Protein AF-A0AAU9TLC9-F1 (afdb_monomer_lite)

Sequence (83 aa):
MPTEYNKKTDRGMASRDIYELAAEEVTRRQKSLRNAASSYNLNHISLYRYIKNKKAYESDKTVTPPSVGYQKRLSFHLQRRKN

Organism: Euphydryas editha (NCBI:txid104508)

Radius of gyration: 17.75 Å; chains: 1; bounding box: 40×49×43 Å

Foldseek 3Di:
DDPPDDDPDPAFADDPVLLVQLLCCCPVVVDDLVVSCVVSVYDSVLSVVQNVQCVVCVVPVVRDHRDGHDDPPPPPPPPPDDD

pLDDT: mean 80.1, std 15.47, range [50.16, 95.94]

Structure (mmCIF, N/CA/C/O backbone):
data_AF-A0AAU9TLC9-F1
#
_entry.id   AF-A0AAU9TLC9-F1
#
loop_
_atom_site.group_PDB
_atom_site.id
_atom_site.type_symbol
_atom_site.label_atom_id
_atom_site.label_alt_id
_atom_site.label_comp_id
_atom_site.label_asym_id
_atom_site.label_entity_id
_atom_site.label_seq_id
_atom_site.pdbx_PDB_ins_code
_atom_site.Cartn_x
_atom_site.Cartn_y
_atom_site.Cartn_z
_atom_site.occupancy
_atom_site.B_iso_or_equiv
_atom_site.auth_seq_id
_atom_site.auth_comp_id
_atom_site.auth_asym_id
_atom_site.auth_atom_id
_atom_site.pdbx_PDB_model_num
ATOM 1 N N . MET A 1 1 ? 30.146 7.632 -23.555 1.00 60.66 1 MET A N 1
ATOM 2 C CA . MET A 1 1 ? 29.133 6.610 -23.893 1.00 60.66 1 MET A CA 1
ATOM 3 C C . MET A 1 1 ? 27.970 6.758 -22.929 1.00 60.66 1 MET A C 1
ATOM 5 O O . MET A 1 1 ? 28.246 6.791 -21.733 1.00 60.66 1 MET A O 1
ATOM 9 N N . PRO A 1 2 ? 26.717 6.911 -23.387 1.00 69.62 2 PRO A N 1
ATOM 10 C CA . PRO A 1 2 ? 25.572 6.893 -22.487 1.00 69.62 2 PRO A CA 1
ATOM 11 C C . PRO A 1 2 ? 25.437 5.475 -21.929 1.00 69.62 2 PRO A C 1
ATOM 13 O O . PRO A 1 2 ? 25.371 4.513 -22.690 1.00 69.62 2 PRO A O 1
ATOM 16 N N . THR A 1 3 ? 25.444 5.324 -20.611 1.00 66.69 3 THR A N 1
ATOM 17 C CA . THR A 1 3 ? 25.112 4.054 -19.966 1.00 66.69 3 THR A CA 1
ATOM 18 C C . THR A 1 3 ? 23.599 3.876 -20.022 1.00 66.69 3 THR A C 1
ATOM 20 O O . THR A 1 3 ? 22.862 4.577 -19.330 1.00 66.69 3 THR A O 1
ATOM 23 N N . GLU A 1 4 ? 23.118 2.945 -20.845 1.00 70.94 4 GLU A N 1
ATOM 24 C CA . GLU A 1 4 ? 21.720 2.514 -20.798 1.00 70.94 4 GLU A CA 1
ATOM 25 C C . GLU A 1 4 ? 21.462 1.817 -19.457 1.00 70.94 4 GLU A C 1
ATOM 27 O O . GLU A 1 4 ? 21.848 0.670 -19.222 1.0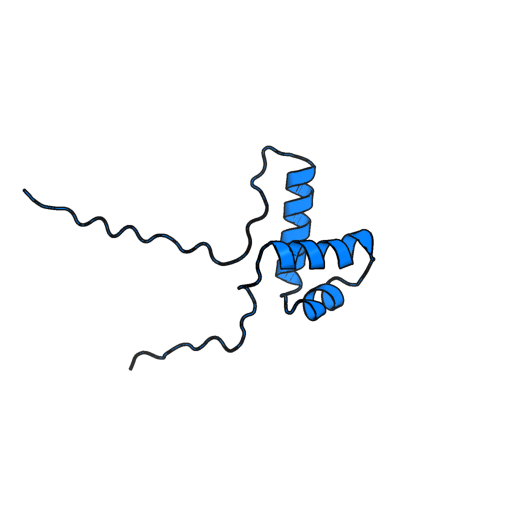0 70.94 4 GLU A O 1
ATOM 32 N N . TYR A 1 5 ? 20.842 2.541 -18.526 1.00 74.69 5 TYR A N 1
ATOM 33 C CA . TYR A 1 5 ? 20.408 1.964 -17.263 1.00 74.69 5 TYR A CA 1
ATOM 34 C C . TYR A 1 5 ? 19.155 1.115 -17.493 1.00 74.69 5 TYR A C 1
ATOM 36 O O . TYR A 1 5 ? 18.028 1.612 -17.466 1.00 74.69 5 TYR A O 1
ATOM 44 N N . ASN A 1 6 ? 19.353 -0.188 -17.679 1.00 66.94 6 ASN A N 1
ATOM 45 C CA . ASN A 1 6 ? 18.265 -1.158 -17.697 1.00 66.94 6 ASN A CA 1
ATOM 46 C C . ASN A 1 6 ? 17.883 -1.537 -16.262 1.00 66.94 6 ASN A C 1
ATOM 48 O O . ASN A 1 6 ? 18.657 -2.158 -15.525 1.00 66.94 6 ASN A O 1
ATOM 52 N N . LYS A 1 7 ? 16.671 -1.155 -15.840 1.00 62.50 7 LYS A N 1
ATOM 53 C CA . LYS A 1 7 ? 16.124 -1.564 -14.541 1.00 62.50 7 LYS A CA 1
ATOM 54 C C . LYS A 1 7 ? 16.043 -3.089 -14.489 1.00 62.50 7 LYS A C 1
ATOM 56 O O . LYS A 1 7 ? 15.328 -3.706 -15.265 1.00 62.50 7 LYS A O 1
ATOM 61 N N . LYS A 1 8 ? 16.728 -3.690 -13.514 1.00 65.44 8 LYS A N 1
ATOM 62 C CA . LYS A 1 8 ? 16.753 -5.151 -13.312 1.00 65.44 8 LYS A CA 1
ATOM 63 C C . LYS A 1 8 ? 15.423 -5.729 -12.815 1.00 65.44 8 LYS A C 1
ATOM 65 O O . LYS A 1 8 ? 15.270 -6.943 -12.763 1.00 65.44 8 LYS A O 1
ATOM 70 N N . THR A 1 9 ? 14.489 -4.883 -12.378 1.00 61.12 9 THR A N 1
ATOM 71 C CA . THR A 1 9 ? 13.219 -5.317 -11.789 1.00 61.12 9 THR A CA 1
ATOM 72 C C . THR A 1 9 ? 12.105 -4.331 -12.108 1.00 61.12 9 THR A C 1
ATOM 74 O O . THR A 1 9 ? 12.297 -3.130 -11.918 1.00 61.12 9 THR A O 1
ATOM 77 N N . ASP A 1 10 ? 10.915 -4.840 -12.416 1.00 64.31 10 ASP A N 1
ATOM 78 C CA . ASP A 1 10 ? 9.686 -4.047 -12.595 1.00 64.31 10 ASP A CA 1
ATOM 79 C C . ASP A 1 10 ? 9.084 -3.515 -11.273 1.00 64.31 10 ASP A C 1
ATOM 81 O O . ASP A 1 10 ? 7.965 -2.996 -11.199 1.00 64.31 10 ASP A O 1
ATOM 85 N N . ARG A 1 11 ? 9.840 -3.644 -10.175 1.00 61.62 11 ARG A N 1
ATOM 86 C CA . ARG A 1 11 ? 9.437 -3.230 -8.830 1.00 61.62 11 ARG A CA 1
ATOM 87 C C . ARG A 1 11 ? 9.175 -1.725 -8.819 1.00 61.62 11 ARG A C 1
ATOM 89 O O . ARG A 1 11 ? 10.090 -0.919 -8.972 1.00 61.62 11 ARG A O 1
ATOM 96 N N . GLY A 1 12 ? 7.912 -1.359 -8.608 1.00 59.78 12 GLY A N 1
ATOM 97 C CA . GLY A 1 12 ? 7.452 0.033 -8.575 1.00 59.78 12 GLY A CA 1
ATOM 98 C C . GLY A 1 12 ? 6.554 0.452 -9.742 1.00 59.78 12 GLY A C 1
ATOM 99 O O . GLY A 1 12 ? 6.074 1.582 -9.721 1.00 59.78 12 GLY A O 1
ATOM 100 N N . MET A 1 13 ? 6.288 -0.432 -10.710 1.00 68.75 13 MET A N 1
ATOM 101 C CA . MET A 1 13 ? 5.295 -0.206 -11.775 1.00 68.75 13 MET A CA 1
ATOM 102 C C . MET A 1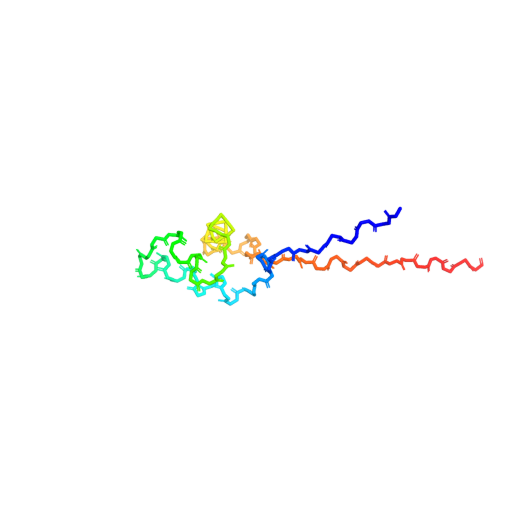 13 ? 3.933 -0.863 -11.518 1.00 68.75 13 MET A C 1
ATOM 104 O O . MET A 1 13 ? 3.043 -0.792 -12.360 1.00 68.75 13 MET A O 1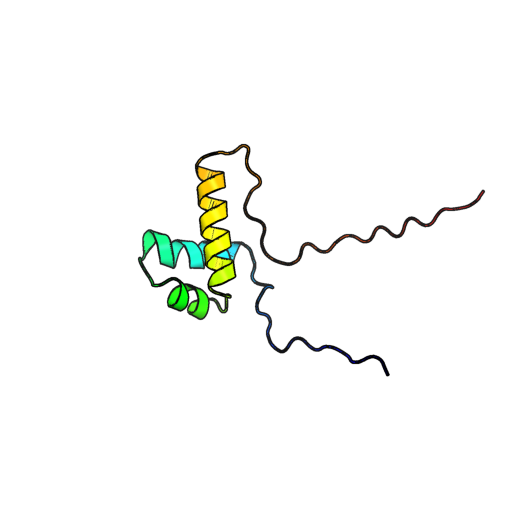
ATOM 108 N N . ALA A 1 14 ? 3.754 -1.493 -10.357 1.00 79.62 14 ALA A N 1
ATOM 109 C CA . ALA A 1 14 ? 2.494 -2.129 -10.006 1.00 79.62 14 ALA A CA 1
ATOM 110 C C . ALA A 1 14 ? 1.336 -1.118 -9.989 1.00 79.62 14 ALA A C 1
ATOM 112 O O . ALA A 1 14 ? 1.475 -0.009 -9.459 1.00 79.62 14 ALA A O 1
ATOM 113 N N . SER A 1 15 ? 0.201 -1.527 -10.559 1.00 85.81 15 SER A N 1
ATOM 114 C CA . SER A 1 15 ? -1.020 -0.726 -10.585 1.00 85.81 15 SER A CA 1
ATOM 115 C C . SER A 1 15 ? -1.585 -0.527 -9.179 1.00 85.81 15 SER A C 1
ATOM 117 O O . SER A 1 15 ? -1.235 -1.231 -8.226 1.00 85.81 15 SER A O 1
ATOM 119 N N . ARG A 1 16 ? -2.500 0.436 -9.052 1.00 88.44 16 ARG A N 1
ATOM 120 C CA . ARG A 1 16 ? -3.239 0.673 -7.808 1.00 88.44 16 ARG A CA 1
ATOM 121 C C . ARG A 1 16 ? -3.961 -0.581 -7.326 1.00 88.44 16 ARG A C 1
ATOM 123 O O . ARG A 1 16 ? -3.902 -0.870 -6.136 1.00 88.44 16 ARG A O 1
ATOM 130 N N . ASP A 1 17 ? -4.545 -1.343 -8.239 1.00 89.12 17 ASP A N 1
ATOM 131 C CA . ASP A 1 17 ? -5.309 -2.549 -7.911 1.00 89.12 17 ASP A CA 1
ATOM 132 C C . ASP A 1 17 ? -4.432 -3.599 -7.217 1.00 89.12 17 ASP A C 1
ATOM 134 O O . ASP A 1 17 ? -4.841 -4.216 -6.237 1.00 89.12 17 ASP A O 1
ATOM 138 N N . ILE A 1 18 ? -3.173 -3.741 -7.648 1.00 91.31 18 ILE A N 1
ATOM 139 C CA . ILE A 1 18 ? -2.205 -4.639 -7.005 1.00 91.31 18 ILE A CA 1
ATOM 140 C C . ILE A 1 18 ? -1.888 -4.181 -5.573 1.00 91.31 18 ILE A C 1
ATOM 142 O O . ILE A 1 18 ? -1.784 -5.006 -4.663 1.00 91.31 18 ILE A O 1
ATOM 146 N N . TYR A 1 19 ? -1.760 -2.869 -5.348 1.00 92.62 19 TYR A N 1
ATOM 147 C CA . TYR A 1 19 ? -1.591 -2.321 -4.000 1.00 92.62 19 TYR A CA 1
ATOM 148 C C . TYR A 1 19 ? -2.833 -2.525 -3.128 1.00 92.62 19 TYR A C 1
ATOM 150 O O . TYR A 1 19 ? -2.684 -2.797 -1.937 1.00 92.62 19 TYR A O 1
ATOM 158 N N . GLU A 1 20 ? -4.037 -2.422 -3.694 1.00 93.31 20 GLU A N 1
ATOM 159 C CA . GLU A 1 20 ? -5.284 -2.669 -2.967 1.00 93.31 20 GLU A CA 1
ATOM 160 C C . GLU A 1 20 ? -5.398 -4.131 -2.535 1.00 93.31 20 GLU A C 1
ATOM 162 O O . GLU A 1 20 ? -5.581 -4.387 -1.344 1.00 93.31 20 GLU A O 1
ATOM 167 N N . LEU A 1 21 ? -5.175 -5.079 -3.448 1.00 94.50 21 LEU A N 1
ATOM 168 C CA . LEU A 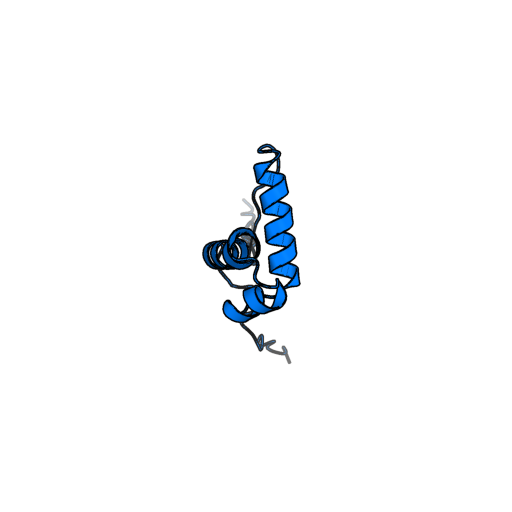1 21 ? -5.183 -6.512 -3.137 1.00 94.50 21 LEU A CA 1
ATOM 169 C C . LEU A 1 21 ? -4.150 -6.862 -2.055 1.00 94.50 21 LEU A C 1
ATOM 171 O O . LEU A 1 21 ? -4.472 -7.511 -1.059 1.00 94.50 21 LEU A O 1
ATOM 175 N N . ALA A 1 22 ? -2.916 -6.368 -2.194 1.00 94.25 22 ALA A N 1
ATOM 176 C CA . ALA A 1 22 ? -1.870 -6.598 -1.202 1.00 94.25 22 ALA A CA 1
ATOM 177 C C . ALA A 1 22 ? -2.196 -5.953 0.161 1.00 94.25 22 ALA A C 1
ATOM 179 O O . ALA A 1 22 ? -1.858 -6.508 1.207 1.00 94.25 22 ALA A O 1
ATOM 180 N N . ALA A 1 23 ? -2.858 -4.793 0.177 1.00 94.56 23 ALA A N 1
ATOM 181 C CA . ALA A 1 23 ? -3.288 -4.135 1.408 1.00 94.56 23 ALA A CA 1
ATOM 182 C C . ALA A 1 23 ? -4.412 -4.905 2.116 1.00 94.56 23 ALA A C 1
ATOM 184 O O . ALA A 1 23 ? -4.424 -4.971 3.349 1.00 94.56 23 ALA A O 1
ATOM 185 N N . GLU A 1 24 ? -5.337 -5.513 1.373 1.00 95.06 24 GLU A N 1
ATOM 186 C CA . GLU A 1 24 ? -6.382 -6.369 1.945 1.00 95.06 24 GLU A CA 1
ATOM 187 C C . GLU A 1 24 ? -5.804 -7.637 2.582 1.00 95.06 24 GLU A C 1
ATOM 189 O O . GLU A 1 24 ? -6.238 -8.042 3.660 1.00 95.06 24 GLU A O 1
ATOM 194 N N . GLU A 1 25 ? -4.775 -8.229 1.977 1.00 95.62 25 GLU A N 1
ATOM 195 C CA . GLU A 1 25 ? -4.070 -9.387 2.538 1.00 95.62 25 GLU A CA 1
ATOM 196 C C . GLU A 1 25 ? -3.432 -9.081 3.903 1.00 95.62 25 GLU A C 1
ATOM 198 O O . GLU A 1 25 ? -3.456 -9.911 4.813 1.00 95.62 25 GLU A O 1
ATOM 203 N N . VAL A 1 26 ? -2.912 -7.865 4.081 1.00 95.12 26 VAL A N 1
ATOM 204 C CA . VAL A 1 26 ? -2.346 -7.425 5.365 1.00 95.12 26 VAL A CA 1
ATOM 205 C C . VAL A 1 26 ? -3.443 -7.065 6.366 1.00 95.12 26 VAL A C 1
ATOM 207 O O . VAL A 1 26 ? -3.366 -7.444 7.528 1.00 95.12 26 VAL A O 1
ATOM 210 N N . THR A 1 27 ? -4.466 -6.322 5.940 1.00 91.88 27 THR A N 1
ATOM 211 C CA . THR A 1 27 ? -5.459 -5.743 6.864 1.00 91.88 27 THR A CA 1
ATOM 212 C C . THR A 1 27 ? -6.593 -6.697 7.228 1.00 91.88 27 THR A C 1
ATOM 214 O O . THR A 1 27 ? -7.006 -6.718 8.384 1.00 91.88 27 THR A O 1
ATOM 217 N N . ARG A 1 28 ? -7.095 -7.493 6.275 1.00 92.31 28 ARG A N 1
ATOM 218 C CA . ARG A 1 28 ? -8.205 -8.438 6.491 1.00 92.31 28 ARG A CA 1
ATOM 219 C C . ARG A 1 28 ? -7.716 -9.849 6.776 1.00 92.31 28 ARG A C 1
ATOM 221 O O . ARG A 1 28 ? -8.250 -10.511 7.656 1.00 92.31 28 ARG A O 1
ATOM 228 N N . ARG A 1 29 ? -6.702 -10.312 6.038 1.00 89.94 29 ARG A N 1
ATOM 229 C CA . ARG A 1 29 ? -6.183 -11.690 6.143 1.00 89.94 29 ARG A CA 1
ATOM 230 C C . ARG A 1 29 ? -5.008 -11.823 7.119 1.00 89.94 29 ARG A C 1
ATOM 232 O O . ARG A 1 29 ? -4.472 -12.916 7.260 1.00 89.94 29 ARG A O 1
ATOM 239 N N . GLN A 1 30 ? -4.622 -10.728 7.786 1.00 90.25 30 GLN A N 1
ATOM 240 C CA . GLN A 1 30 ? -3.575 -10.671 8.819 1.00 90.25 30 GLN A CA 1
ATOM 241 C C . GLN A 1 30 ? -2.232 -11.280 8.378 1.00 90.25 30 GLN A C 1
ATOM 243 O O . GLN A 1 30 ? -1.441 -11.750 9.197 1.00 90.25 30 GLN A O 1
ATOM 248 N N . LYS A 1 31 ? -1.940 -11.277 7.070 1.00 93.38 31 LYS A N 1
ATOM 249 C CA . LYS A 1 31 ? -0.634 -11.716 6.576 1.00 93.38 31 LYS A CA 1
ATOM 250 C C . LYS A 1 31 ? 0.433 -10.701 6.958 1.00 93.38 31 LYS A C 1
ATOM 252 O O . LYS A 1 31 ? 0.193 -9.494 7.005 1.00 93.38 31 LYS A O 1
ATOM 257 N N . SER A 1 32 ? 1.659 -11.185 7.153 1.00 95.94 32 SER A N 1
ATOM 258 C CA . SER A 1 32 ? 2.789 -10.286 7.366 1.00 95.94 32 SER A CA 1
ATOM 259 C C . SER A 1 32 ? 2.978 -9.374 6.149 1.00 95.94 32 SER A C 1
ATOM 261 O O . SER A 1 32 ? 2.870 -9.802 4.996 1.00 95.94 32 SER A O 1
ATOM 263 N N . LEU A 1 33 ? 3.303 -8.107 6.407 1.00 94.81 33 LEU A N 1
ATOM 264 C CA . LEU A 1 33 ? 3.517 -7.093 5.372 1.00 94.81 33 LEU A CA 1
ATOM 265 C C . LEU A 1 33 ? 4.544 -7.546 4.319 1.00 94.81 33 LEU A C 1
ATOM 267 O O . LEU A 1 33 ? 4.370 -7.300 3.127 1.00 94.81 33 LEU A O 1
ATOM 271 N N . ARG A 1 34 ? 5.607 -8.235 4.754 1.00 94.62 34 ARG A N 1
ATOM 272 C CA . ARG A 1 34 ? 6.650 -8.768 3.866 1.00 94.62 34 ARG A CA 1
ATOM 273 C C . ARG A 1 34 ? 6.127 -9.898 2.979 1.00 94.62 34 ARG A C 1
ATOM 275 O O . ARG A 1 34 ? 6.405 -9.879 1.784 1.00 94.62 34 ARG A O 1
ATOM 282 N N . ASN A 1 35 ? 5.343 -10.826 3.529 1.00 95.00 35 ASN A N 1
ATOM 283 C CA . ASN A 1 35 ? 4.795 -11.947 2.760 1.00 95.00 35 ASN A CA 1
ATOM 284 C C . ASN A 1 35 ? 3.745 -11.471 1.755 1.00 95.00 35 ASN A C 1
ATOM 286 O O . ASN A 1 35 ? 3.770 -11.889 0.596 1.00 95.00 35 ASN A O 1
ATOM 290 N N . ALA A 1 36 ? 2.868 -10.555 2.172 1.00 95.06 36 ALA A N 1
ATOM 291 C CA . ALA A 1 36 ? 1.915 -9.920 1.273 1.00 95.06 36 ALA A CA 1
ATOM 292 C C . ALA A 1 36 ? 2.655 -9.189 0.146 1.00 95.06 36 ALA A C 1
ATOM 294 O O . ALA A 1 36 ? 2.449 -9.507 -1.017 1.00 95.06 36 ALA A O 1
ATOM 295 N N . ALA A 1 37 ? 3.607 -8.305 0.461 1.00 92.25 37 ALA A N 1
ATOM 296 C CA . ALA A 1 37 ? 4.366 -7.589 -0.563 1.00 92.25 37 ALA A CA 1
ATOM 297 C C . ALA A 1 37 ? 5.090 -8.533 -1.538 1.00 92.25 37 ALA A C 1
ATOM 299 O O . ALA A 1 37 ? 5.028 -8.323 -2.747 1.00 92.25 37 ALA A O 1
ATOM 300 N N . SER A 1 38 ? 5.716 -9.602 -1.037 1.00 91.44 38 SER A N 1
ATOM 301 C CA . SER A 1 38 ? 6.406 -10.581 -1.882 1.00 91.44 38 SER A CA 1
ATOM 302 C C . SER A 1 38 ? 5.460 -11.312 -2.837 1.00 91.44 38 SER A C 1
ATOM 304 O O . SER A 1 38 ? 5.835 -11.546 -3.983 1.00 91.44 38 SER A O 1
ATOM 306 N N . SER A 1 39 ? 4.236 -11.628 -2.401 1.00 92.12 39 SER A N 1
ATOM 307 C CA . SER A 1 39 ? 3.234 -12.340 -3.216 1.00 92.12 39 SER A CA 1
ATOM 308 C C . SER A 1 39 ? 2.795 -11.542 -4.449 1.00 92.12 39 SER A C 1
ATOM 310 O O . SER A 1 39 ? 2.429 -12.123 -5.463 1.00 92.12 39 SER A O 1
ATOM 312 N N . TYR A 1 40 ? 2.878 -10.211 -4.375 1.00 90.00 40 TYR A N 1
ATOM 313 C CA . TYR A 1 40 ? 2.502 -9.291 -5.453 1.00 90.00 40 TYR A CA 1
ATOM 314 C C . TYR A 1 40 ? 3.711 -8.585 -6.090 1.00 90.00 40 TYR A C 1
ATOM 316 O O . TYR A 1 40 ? 3.553 -7.583 -6.783 1.00 90.00 40 TYR A O 1
ATOM 324 N N . ASN A 1 41 ? 4.933 -9.074 -5.836 1.00 87.69 41 ASN A N 1
ATOM 325 C CA . ASN A 1 41 ? 6.192 -8.473 -6.299 1.00 87.69 41 ASN A CA 1
ATOM 326 C C . ASN A 1 41 ? 6.327 -6.966 -5.965 1.00 87.69 41 ASN A C 1
ATOM 328 O O . ASN A 1 41 ? 6.889 -6.170 -6.724 1.00 87.69 41 ASN A O 1
ATOM 332 N N . LEU A 1 42 ? 5.813 -6.562 -4.802 1.00 88.12 42 LEU A N 1
ATOM 333 C CA . LEU A 1 42 ? 5.892 -5.202 -4.280 1.00 88.12 42 LEU A CA 1
ATOM 334 C C . LEU A 1 42 ? 7.078 -5.030 -3.329 1.00 88.12 42 LEU A C 1
ATOM 336 O O . LEU A 1 42 ? 7.531 -5.955 -2.654 1.00 88.12 42 LEU A O 1
ATOM 340 N N . ASN A 1 43 ? 7.536 -3.785 -3.197 1.00 88.94 43 ASN A N 1
ATOM 341 C CA . ASN A 1 43 ? 8.390 -3.407 -2.079 1.00 88.94 43 ASN A CA 1
ATOM 342 C C . ASN A 1 43 ? 7.524 -3.241 -0.820 1.00 88.94 43 ASN A C 1
ATOM 344 O O . ASN A 1 43 ? 6.572 -2.458 -0.812 1.00 88.94 43 ASN A O 1
ATOM 348 N N . HIS A 1 44 ? 7.878 -3.947 0.255 1.00 91.12 44 HIS A N 1
ATOM 349 C CA . HIS A 1 44 ? 7.147 -3.906 1.522 1.00 91.12 44 HIS A CA 1
ATOM 350 C C . HIS A 1 44 ? 7.055 -2.492 2.122 1.00 91.12 44 HIS A C 1
ATOM 352 O O . HIS A 1 44 ? 6.016 -2.132 2.665 1.00 91.12 44 HIS A O 1
ATOM 358 N N . ILE A 1 45 ? 8.077 -1.646 1.956 1.00 91.56 45 ILE A N 1
ATOM 359 C CA . ILE A 1 45 ? 8.039 -0.241 2.387 1.00 91.56 45 ILE A CA 1
ATOM 360 C C . ILE A 1 45 ? 7.005 0.550 1.581 1.00 91.56 45 ILE A C 1
ATOM 362 O O . ILE A 1 45 ? 6.238 1.322 2.156 1.00 91.56 45 ILE A O 1
ATOM 366 N N . SER A 1 46 ? 6.940 0.346 0.264 1.00 90.69 46 SER A N 1
ATOM 367 C CA . SER A 1 46 ? 5.932 0.999 -0.577 1.00 90.69 46 SER A CA 1
ATOM 368 C C . SER A 1 46 ? 4.520 0.564 -0.191 1.00 90.69 46 SER A C 1
ATOM 370 O O . SER A 1 46 ? 3.638 1.412 -0.069 1.00 90.69 46 SER A O 1
ATOM 372 N N . LEU A 1 47 ? 4.317 -0.733 0.069 1.00 92.38 47 LEU A N 1
ATOM 373 C CA . LEU A 1 47 ? 3.036 -1.262 0.541 1.00 92.38 47 LEU A CA 1
ATOM 374 C C . LEU A 1 47 ? 2.640 -0.654 1.895 1.00 92.38 47 LEU A C 1
ATOM 376 O O . LEU A 1 47 ? 1.505 -0.220 2.068 1.00 92.38 47 LEU A O 1
ATOM 380 N N . TYR A 1 48 ? 3.582 -0.547 2.834 1.00 94.31 48 TYR A N 1
ATOM 381 C CA . TYR A 1 48 ? 3.345 0.099 4.125 1.00 94.31 48 TYR A CA 1
ATOM 382 C C . TYR A 1 48 ? 2.918 1.566 3.975 1.00 94.31 48 TYR A C 1
ATOM 384 O O . TYR A 1 48 ? 1.923 1.985 4.569 1.00 94.31 48 TYR A O 1
ATOM 392 N N . ARG A 1 49 ? 3.633 2.348 3.150 1.00 92.56 49 ARG A N 1
ATOM 393 C CA . ARG A 1 49 ? 3.287 3.757 2.883 1.00 92.56 49 ARG A CA 1
ATOM 394 C C . ARG A 1 49 ? 1.904 3.880 2.251 1.00 92.56 49 ARG A C 1
ATOM 396 O O . ARG A 1 49 ? 1.141 4.752 2.654 1.00 92.56 49 ARG A O 1
ATOM 403 N N . TYR A 1 50 ? 1.574 2.992 1.314 1.00 93.12 50 TYR A N 1
ATOM 404 C CA . TYR A 1 50 ? 0.252 2.942 0.697 1.00 93.12 50 TYR A CA 1
ATOM 405 C C . TYR A 1 50 ? -0.849 2.703 1.738 1.00 93.12 50 TYR A C 1
ATOM 407 O O . TYR A 1 50 ? -1.783 3.495 1.818 1.00 93.12 50 TYR A O 1
ATOM 415 N N . ILE A 1 51 ? -0.705 1.681 2.591 1.00 93.69 51 ILE A N 1
ATOM 416 C CA . ILE A 1 51 ? -1.675 1.371 3.655 1.00 93.69 51 ILE A CA 1
ATOM 417 C C . ILE A 1 51 ? -1.833 2.557 4.615 1.00 93.69 51 ILE A C 1
ATOM 419 O O . ILE A 1 51 ? -2.955 2.918 4.966 1.00 93.69 51 ILE A O 1
ATOM 423 N N . LYS A 1 52 ? -0.726 3.189 5.025 1.00 93.50 52 LYS A N 1
ATOM 424 C CA . LYS A 1 52 ? -0.755 4.361 5.911 1.00 93.50 52 LYS A CA 1
ATOM 425 C C . LYS A 1 52 ? -1.523 5.527 5.283 1.00 93.50 52 LYS A C 1
ATOM 427 O O . LYS A 1 52 ? -2.398 6.094 5.930 1.00 93.50 52 LYS A O 1
ATOM 432 N N . ASN A 1 53 ? -1.218 5.862 4.032 1.00 91.75 53 ASN A N 1
ATOM 433 C CA . ASN A 1 53 ? -1.867 6.966 3.324 1.00 91.75 53 ASN A CA 1
ATOM 434 C C . ASN A 1 53 ? -3.346 6.671 3.045 1.00 91.75 53 ASN A C 1
ATOM 436 O O . ASN A 1 53 ? -4.177 7.562 3.169 1.00 91.75 53 ASN A O 1
ATOM 440 N N . LYS A 1 54 ? -3.683 5.415 2.726 1.00 91.94 54 LYS A N 1
ATOM 441 C CA . LYS A 1 54 ? -5.069 4.965 2.562 1.00 91.94 54 LYS A CA 1
ATOM 442 C C . LYS A 1 54 ? -5.873 5.165 3.846 1.00 91.94 54 LYS A C 1
ATOM 444 O O . LYS A 1 54 ? -6.929 5.776 3.792 1.00 91.94 54 LYS A O 1
ATOM 449 N N . LYS A 1 55 ? -5.343 4.737 4.997 1.00 91.88 55 LYS A N 1
ATOM 450 C CA . LYS A 1 55 ? -6.000 4.946 6.298 1.00 91.88 55 LYS A CA 1
ATOM 451 C C . LYS A 1 55 ? -6.212 6.427 6.610 1.00 91.88 55 LYS A C 1
ATOM 453 O O . LYS A 1 55 ? -7.284 6.792 7.069 1.00 91.88 55 LYS A O 1
ATOM 458 N N . ALA A 1 56 ? -5.212 7.267 6.333 1.00 91.25 56 ALA A N 1
ATOM 459 C CA . ALA A 1 56 ? -5.328 8.712 6.526 1.00 91.25 56 ALA A CA 1
ATOM 460 C C . ALA A 1 56 ? -6.422 9.330 5.635 1.00 91.25 56 ALA A C 1
ATOM 462 O O . ALA A 1 56 ? -7.210 10.143 6.106 1.00 91.25 56 ALA A O 1
ATOM 463 N N . TYR A 1 57 ? -6.507 8.899 4.374 1.00 91.19 57 TYR A N 1
ATOM 464 C CA . TYR A 1 57 ? -7.551 9.326 3.441 1.00 91.19 57 TYR A CA 1
ATOM 465 C C . TYR A 1 57 ? -8.955 8.848 3.846 1.00 91.19 57 TYR A C 1
ATOM 467 O O . TYR A 1 57 ? -9.934 9.574 3.703 1.00 91.19 57 TYR A O 1
ATOM 475 N N . GLU A 1 58 ? -9.067 7.624 4.367 1.00 89.19 58 GLU A N 1
ATOM 476 C CA . GLU A 1 58 ? -10.332 7.077 4.867 1.00 89.19 58 GLU A CA 1
ATOM 477 C C . GLU A 1 58 ? -10.813 7.802 6.132 1.00 89.19 58 GLU A C 1
ATOM 479 O O . GLU A 1 58 ? -12.018 7.993 6.294 1.00 89.19 58 GLU A O 1
ATOM 484 N N . SER A 1 59 ? -9.891 8.240 7.001 1.00 91.00 59 SER A N 1
ATOM 485 C CA . SER A 1 59 ? -10.224 9.041 8.186 1.00 91.00 59 SER A CA 1
ATOM 486 C C . SER A 1 59 ? -10.547 10.499 7.862 1.00 91.00 59 SER A C 1
ATOM 488 O O . SER A 1 59 ? -11.415 11.084 8.500 1.00 91.00 59 SER A O 1
ATOM 490 N N . ASP A 1 60 ? -9.860 11.082 6.879 1.00 89.62 60 ASP A N 1
ATOM 491 C CA . ASP A 1 60 ? -10.027 12.472 6.468 1.00 89.62 60 ASP A CA 1
ATOM 492 C C . ASP A 1 60 ? -10.008 12.572 4.937 1.00 89.62 60 ASP A C 1
ATOM 494 O O . ASP A 1 60 ? -8.959 12.552 4.285 1.00 89.62 60 ASP A O 1
ATOM 498 N N . LYS A 1 61 ? -11.205 12.713 4.357 1.00 82.75 61 LYS A N 1
ATOM 499 C CA . LYS A 1 61 ? -11.408 12.777 2.902 1.00 82.75 61 LYS A CA 1
ATOM 500 C C . LYS A 1 61 ? -10.874 14.063 2.264 1.00 82.75 61 LYS A C 1
ATOM 502 O O . LYS A 1 61 ? -10.908 14.172 1.040 1.00 82.75 61 LYS A O 1
ATOM 507 N N . THR A 1 62 ? -10.405 15.029 3.057 1.00 80.94 62 THR A N 1
ATOM 508 C CA . THR A 1 62 ? -9.735 16.234 2.546 1.00 80.94 62 THR A CA 1
ATOM 509 C C . THR A 1 62 ? -8.278 15.966 2.156 1.00 80.94 62 THR A C 1
ATOM 511 O O . THR A 1 62 ? -7.691 16.720 1.378 1.00 80.94 62 THR A O 1
ATOM 514 N N . VAL A 1 63 ? -7.697 14.859 2.636 1.00 83.69 63 VAL A N 1
ATOM 515 C CA . VAL A 1 63 ? -6.346 14.415 2.282 1.00 83.69 63 VAL A CA 1
ATOM 516 C C . VAL A 1 63 ? -6.322 13.897 0.840 1.00 83.69 63 VAL A C 1
ATOM 518 O O . VAL A 1 63 ? -7.314 13.414 0.301 1.00 83.69 63 VAL A O 1
ATOM 521 N N . THR A 1 64 ? -5.170 13.987 0.174 1.00 83.44 64 THR A N 1
ATOM 522 C CA . THR A 1 64 ? -5.022 13.440 -1.181 1.00 83.44 64 THR A CA 1
ATOM 523 C C . THR A 1 64 ? -5.068 11.906 -1.175 1.00 83.44 64 THR A C 1
ATOM 525 O O . THR A 1 64 ? -4.474 11.270 -0.298 1.00 83.44 64 THR A O 1
ATOM 528 N N . PRO A 1 65 ? -5.741 11.275 -2.157 1.00 83.00 65 PRO A N 1
ATOM 529 C CA . PRO A 1 65 ? -5.804 9.823 -2.231 1.00 83.00 65 PRO A CA 1
ATOM 530 C C . PRO A 1 65 ? -4.408 9.223 -2.468 1.00 83.00 65 PRO A C 1
ATOM 532 O O . PRO A 1 65 ? -3.566 9.838 -3.131 1.00 83.00 65 PRO A O 1
ATOM 535 N N . PRO A 1 66 ? -4.145 8.002 -1.965 1.00 84.75 66 PRO A N 1
ATOM 536 C CA . PRO A 1 66 ? -2.845 7.362 -2.106 1.00 84.75 66 PRO A CA 1
ATOM 537 C C . PRO A 1 66 ? -2.486 7.154 -3.586 1.00 84.75 66 PRO A C 1
ATOM 539 O O . PRO A 1 66 ? -3.145 6.407 -4.309 1.00 84.75 66 PRO A O 1
ATOM 542 N N . SER A 1 67 ? -1.413 7.816 -4.021 1.00 82.56 67 SER A N 1
ATOM 543 C CA . SER A 1 67 ? -0.844 7.689 -5.366 1.00 82.56 67 SER A CA 1
ATOM 544 C C . SER A 1 67 ? 0.181 6.554 -5.422 1.00 82.56 67 SER A C 1
ATOM 546 O O . SER A 1 67 ? 0.978 6.385 -4.493 1.00 82.56 67 SER A O 1
ATOM 548 N N . VAL A 1 68 ? 0.170 5.778 -6.509 1.00 80.88 68 VAL A N 1
ATOM 549 C CA . VAL A 1 68 ? 1.122 4.688 -6.764 1.00 80.88 68 VAL A CA 1
ATOM 550 C C . VAL A 1 68 ? 1.729 4.808 -8.159 1.00 80.88 68 VAL A C 1
ATOM 552 O O . VAL A 1 68 ? 1.117 5.359 -9.073 1.00 80.88 68 VAL A O 1
ATOM 555 N N . GLY A 1 69 ? 2.933 4.260 -8.319 1.00 68.62 69 GLY A N 1
ATOM 556 C CA . GLY A 1 69 ? 3.685 4.330 -9.570 1.00 68.62 69 GLY A CA 1
ATOM 557 C C . GLY A 1 69 ? 4.327 5.698 -9.823 1.00 68.62 69 GLY A C 1
ATOM 558 O O . GLY A 1 69 ? 4.140 6.663 -9.080 1.00 68.62 69 GLY A O 1
ATOM 559 N N . TYR A 1 70 ? 5.134 5.777 -10.881 1.00 56.94 70 TYR A N 1
ATOM 560 C CA . TYR A 1 70 ? 5.666 7.050 -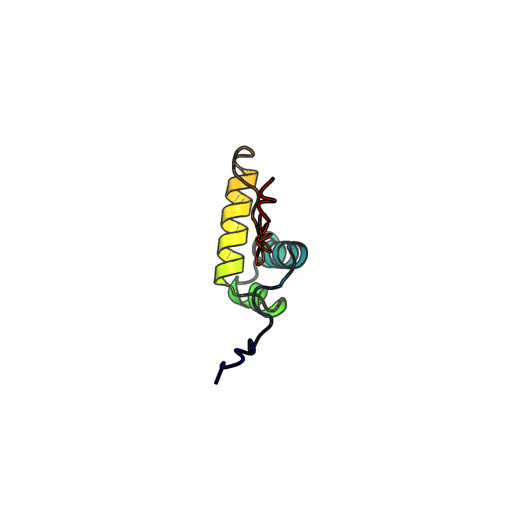11.357 1.00 56.94 70 TYR A CA 1
ATOM 561 C C . TYR A 1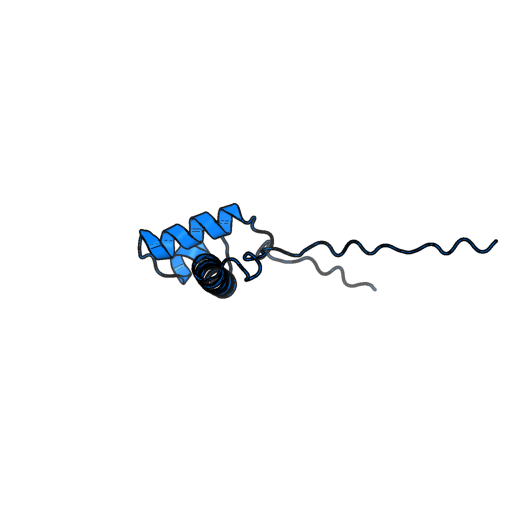 70 ? 4.572 7.773 -12.144 1.00 56.94 70 TYR A C 1
ATOM 563 O O . TYR A 1 70 ? 4.200 7.333 -13.231 1.00 56.94 70 TYR A O 1
ATOM 571 N N . GLN A 1 71 ? 4.085 8.907 -11.637 1.00 56.44 71 GLN A N 1
ATOM 572 C CA . GLN A 1 71 ? 3.334 9.837 -12.476 1.00 56.44 71 GLN A CA 1
ATOM 573 C C . GLN A 1 71 ? 4.271 10.278 -13.602 1.00 56.44 71 GLN A C 1
ATOM 575 O O . GLN A 1 71 ? 5.297 10.913 -13.337 1.00 56.44 71 GLN A O 1
ATOM 580 N N . LYS A 1 72 ? 3.956 9.919 -14.855 1.00 52.56 72 LYS A N 1
ATOM 581 C CA . LYS A 1 72 ? 4.624 10.523 -16.011 1.00 52.56 72 LYS A CA 1
ATOM 582 C C . LYS A 1 72 ? 4.435 12.028 -15.865 1.00 52.56 72 LYS A C 1
ATOM 584 O O . LYS A 1 72 ? 3.330 12.529 -16.055 1.00 52.56 72 LYS A O 1
ATOM 589 N N . ARG A 1 73 ? 5.496 12.751 -15.493 1.00 53.19 73 ARG A N 1
ATOM 590 C CA . ARG A 1 73 ? 5.507 14.201 -15.649 1.00 53.19 73 ARG A CA 1
ATOM 591 C C . ARG A 1 73 ? 5.330 14.433 -17.144 1.00 53.19 73 ARG A C 1
ATOM 593 O O . ARG A 1 73 ? 6.212 14.085 -17.923 1.00 53.19 73 ARG A O 1
ATOM 600 N N . LEU A 1 74 ? 4.164 14.935 -17.541 1.00 52.16 74 LEU A N 1
ATOM 601 C CA . LEU A 1 74 ? 3.978 15.521 -18.858 1.00 52.16 74 LEU A CA 1
ATOM 602 C C . LEU A 1 74 ? 4.921 16.720 -18.908 1.00 52.16 74 LEU A C 1
ATOM 604 O O . LEU A 1 74 ? 4.616 17.796 -18.399 1.00 52.16 74 LEU A O 1
ATOM 608 N N . SER A 1 75 ? 6.121 16.501 -19.434 1.00 53.00 75 SER A N 1
ATOM 609 C CA . SER A 1 75 ? 7.048 17.568 -19.771 1.00 53.00 75 SER A CA 1
ATOM 610 C C . SER A 1 75 ? 6.426 18.329 -20.937 1.00 53.00 75 SER A C 1
ATOM 612 O O . SER A 1 75 ? 6.690 18.017 -22.095 1.00 53.00 75 SER A O 1
ATOM 614 N N . PHE A 1 76 ? 5.541 19.285 -20.652 1.00 53.41 76 PHE A N 1
ATOM 615 C CA . PHE A 1 76 ? 5.056 20.216 -21.662 1.00 53.41 76 PHE A CA 1
ATOM 616 C C . PHE A 1 76 ? 6.243 21.080 -22.088 1.00 53.41 76 PHE A C 1
ATOM 618 O O . PHE A 1 76 ? 6.594 22.058 -21.430 1.00 53.41 76 PHE A O 1
ATOM 625 N N . HIS A 1 77 ? 6.917 20.679 -23.164 1.00 54.34 77 HIS A N 1
ATOM 626 C CA . HIS A 1 77 ? 7.913 21.512 -23.814 1.00 54.34 77 HIS A CA 1
ATOM 627 C C . HIS A 1 77 ? 7.152 22.646 -24.506 1.00 54.34 77 HIS A C 1
ATOM 629 O O . HIS A 1 77 ? 6.611 22.483 -25.597 1.00 54.34 77 HIS A O 1
ATOM 635 N N . LEU A 1 78 ? 7.015 23.772 -23.807 1.00 51.72 78 LEU A N 1
ATOM 636 C CA . LEU A 1 78 ? 6.348 24.964 -24.308 1.00 51.72 78 LEU A CA 1
ATOM 637 C C . LEU A 1 78 ? 7.200 25.543 -25.452 1.00 51.72 78 LEU A C 1
ATOM 639 O O . LEU A 1 78 ? 8.138 26.306 -25.220 1.00 51.72 78 LEU A O 1
ATOM 643 N N . GLN A 1 79 ? 6.912 25.159 -26.697 1.00 53.38 79 GLN A N 1
ATOM 644 C CA . GLN A 1 79 ? 7.489 25.814 -27.869 1.00 53.38 79 GLN A CA 1
ATOM 645 C C . GLN A 1 79 ? 6.941 27.246 -27.931 1.00 53.38 79 GLN A C 1
ATOM 647 O O . GLN A 1 79 ? 5.836 27.483 -28.417 1.00 53.38 79 GLN A O 1
ATOM 652 N N . ARG A 1 80 ? 7.712 28.217 -27.420 1.00 52.75 80 ARG A N 1
ATOM 653 C CA . ARG A 1 80 ? 7.479 29.643 -27.688 1.00 52.75 80 ARG A CA 1
ATOM 654 C C . ARG A 1 80 ? 7.599 29.858 -29.196 1.00 52.75 80 ARG A C 1
ATOM 656 O O . ARG A 1 80 ? 8.709 29.945 -29.716 1.00 52.75 80 ARG A O 1
ATOM 663 N N . ARG A 1 81 ? 6.468 29.979 -29.891 1.00 50.16 81 ARG A N 1
ATOM 664 C CA . ARG A 1 81 ? 6.444 30.658 -31.188 1.00 50.16 81 ARG A CA 1
ATOM 665 C C . ARG A 1 81 ? 6.754 32.132 -30.930 1.00 50.16 81 ARG A C 1
ATOM 667 O O . ARG A 1 81 ? 5.998 32.812 -30.241 1.00 50.16 81 ARG A O 1
ATOM 674 N N . LYS A 1 82 ? 7.913 32.585 -31.407 1.00 52.91 82 LYS A N 1
ATOM 675 C CA . LYS A 1 82 ? 8.189 34.009 -31.607 1.00 52.91 82 LYS A CA 1
ATOM 676 C C . LYS A 1 82 ? 7.408 34.429 -32.854 1.00 52.91 82 LYS A C 1
ATOM 678 O O . LYS A 1 82 ? 7.607 33.813 -33.899 1.00 52.91 82 LYS A O 1
ATOM 683 N N . ASN A 1 83 ? 6.509 35.395 -32.692 1.00 57.53 83 ASN A N 1
ATOM 684 C CA . ASN A 1 83 ? 6.042 36.236 -33.793 1.00 57.53 83 ASN A CA 1
ATOM 685 C C . ASN A 1 83 ? 7.080 37.325 -34.058 1.00 57.53 83 ASN A C 1
ATOM 687 O O . ASN A 1 83 ? 7.770 37.706 -33.081 1.00 57.53 83 ASN A O 1
#

Secondary structure (DSSP, 8-state):
-------S--TT---HHHHHHHHHHHHTS---HHHHHHHTT--HHHHHHHHHHHHHHHH-TTSPPPP-S--------------